Protein AF-A0A418G2M1-F1 (afdb_monomer_lite)

Sequence (84 aa):
AHGGGIRCSKDGCSKHAVSLGYCISHGGGKRCTAEGCQNASRKFGVCWSHGGKRMCLVQGCTKGPKTGGYCWAHGGKVAATPKK

Organism: Aphanomyces astaci (NCBI:txid112090)

InterPro domains:
  IPR056866 WRKY19-like, zinc finger domain [PF24906] (5-28)
  IPR056866 WRKY19-like, zinc finger domain [PF24906] (52-76)

Radius of gyration: 17.23 Å; chains: 1; bounding box: 34×46×41 Å

pLDDT: mean 85.32, std 11.7, range [43.84, 94.69]

Structure (mmCIF, N/CA/C/O backbone):
data_AF-A0A418G2M1-F1
#
_entry.id   AF-A0A418G2M1-F1
#
loop_
_atom_site.group_PDB
_atom_site.id
_atom_site.type_symbol
_atom_site.label_atom_id
_atom_site.label_alt_id
_atom_site.label_comp_id
_atom_site.label_asym_id
_atom_site.label_entity_id
_atom_site.label_seq_id
_atom_site.pdbx_PDB_ins_code
_atom_site.Cartn_x
_atom_site.Cartn_y
_atom_site.Cartn_z
_atom_site.occupancy
_atom_site.B_iso_or_equiv
_atom_site.auth_seq_id
_atom_site.auth_comp_id
_atom_site.auth_asym_id
_atom_site.auth_atom_id
_atom_site.pdbx_PDB_model_num
ATOM 1 N N . ALA A 1 1 ? 13.532 17.250 -9.451 1.00 43.84 1 ALA A N 1
ATOM 2 C CA . ALA A 1 1 ? 13.120 16.368 -10.563 1.00 43.84 1 ALA A CA 1
ATOM 3 C C . ALA A 1 1 ? 12.590 15.056 -9.984 1.00 43.84 1 ALA A C 1
ATOM 5 O O . ALA A 1 1 ? 13.335 14.387 -9.282 1.00 43.84 1 ALA A O 1
ATOM 6 N N . HIS A 1 2 ? 11.319 14.703 -10.204 1.00 48.78 2 HIS A N 1
ATOM 7 C CA . HIS A 1 2 ? 10.775 13.413 -9.755 1.00 48.78 2 HIS A CA 1
ATOM 8 C C . HIS A 1 2 ? 10.900 12.362 -10.874 1.00 48.78 2 HIS A C 1
ATOM 10 O O . HIS A 1 2 ? 10.095 12.332 -11.796 1.00 48.78 2 HIS A O 1
ATOM 16 N N . GLY A 1 3 ? 11.946 11.533 -10.767 1.00 56.44 3 GLY A N 1
ATOM 17 C CA . GLY A 1 3 ? 12.004 10.111 -11.140 1.00 56.44 3 GLY A CA 1
ATOM 18 C C . GLY A 1 3 ? 11.522 9.669 -12.524 1.00 56.44 3 GLY A C 1
ATOM 19 O O . GLY A 1 3 ? 10.419 9.143 -12.655 1.00 56.44 3 GLY A O 1
ATOM 20 N N . GLY A 1 4 ? 12.410 9.722 -13.521 1.00 68.69 4 GLY A N 1
ATOM 21 C CA . GLY A 1 4 ? 12.296 8.898 -14.728 1.00 68.69 4 GLY A CA 1
ATOM 22 C C . GLY A 1 4 ? 12.587 7.433 -14.397 1.00 68.69 4 GLY A C 1
ATOM 23 O O . GLY A 1 4 ? 13.716 6.975 -14.534 1.00 68.69 4 GLY A O 1
ATOM 24 N N . GLY A 1 5 ? 11.589 6.715 -13.883 1.00 81.44 5 GLY A N 1
ATOM 25 C CA . GLY A 1 5 ? 11.713 5.290 -13.583 1.00 81.44 5 GLY A CA 1
ATOM 26 C C . GLY A 1 5 ? 11.943 4.455 -14.847 1.00 81.44 5 GLY A C 1
ATOM 27 O O . GLY A 1 5 ? 11.455 4.790 -15.928 1.00 81.44 5 GLY A O 1
ATOM 28 N N . ILE A 1 6 ? 12.656 3.337 -14.700 1.00 88.75 6 ILE A N 1
ATOM 29 C CA . ILE A 1 6 ? 12.886 2.380 -15.787 1.00 88.75 6 ILE A CA 1
ATOM 30 C C . ILE A 1 6 ? 11.559 1.841 -16.349 1.00 88.75 6 ILE A C 1
ATOM 32 O O . ILE A 1 6 ? 10.579 1.649 -15.620 1.00 88.75 6 ILE A O 1
ATOM 36 N N . ARG A 1 7 ? 11.503 1.607 -17.664 1.00 92.25 7 ARG A N 1
ATOM 37 C CA . ARG A 1 7 ? 10.341 0.999 -18.330 1.00 92.25 7 ARG A CA 1
ATOM 38 C C . ARG A 1 7 ? 10.425 -0.520 -18.285 1.00 92.25 7 ARG A C 1
ATOM 40 O O . ARG A 1 7 ? 11.488 -1.093 -18.082 1.00 92.25 7 ARG A O 1
ATOM 47 N N . CYS A 1 8 ? 9.272 -1.157 -18.435 1.00 94.69 8 CYS A N 1
ATOM 48 C CA . CYS A 1 8 ? 9.163 -2.602 -18.513 1.00 94.69 8 CYS A CA 1
ATOM 49 C C . CYS A 1 8 ? 9.962 -3.134 -19.712 1.00 94.69 8 CYS A C 1
ATOM 51 O O . CYS A 1 8 ? 9.663 -2.774 -20.841 1.00 94.69 8 CYS A O 1
ATOM 53 N N . SER A 1 9 ? 10.882 -4.070 -19.488 1.00 94.19 9 SER A N 1
ATOM 54 C CA . SER A 1 9 ? 11.689 -4.746 -20.516 1.00 94.19 9 SER A CA 1
ATOM 55 C C . SER A 1 9 ? 10.892 -5.681 -21.432 1.00 94.19 9 SER A C 1
ATOM 57 O O . SER A 1 9 ? 11.459 -6.310 -22.317 1.00 94.19 9 SER A O 1
ATOM 59 N N . LYS A 1 10 ? 9.576 -5.806 -21.225 1.00 93.94 10 LYS A N 1
ATOM 60 C CA . LYS A 1 10 ? 8.713 -6.593 -22.109 1.00 93.94 10 LYS A CA 1
ATOM 61 C C . LYS A 1 10 ? 8.498 -5.789 -23.385 1.00 93.94 10 LYS A C 1
ATOM 63 O O . LYS A 1 10 ? 8.057 -4.643 -23.299 1.00 93.94 10 LYS A O 1
ATOM 68 N N . ASP A 1 11 ? 8.748 -6.422 -24.524 1.00 94.19 11 ASP A N 1
ATOM 69 C CA . ASP A 1 11 ? 8.518 -5.833 -25.840 1.00 94.19 11 ASP A CA 1
ATOM 70 C C . ASP A 1 11 ? 7.109 -5.218 -25.956 1.00 94.19 11 ASP A C 1
ATOM 72 O O . ASP A 1 11 ? 6.121 -5.794 -25.487 1.00 94.19 11 ASP A O 1
ATOM 76 N N . GLY A 1 12 ? 7.039 -3.990 -26.475 1.00 93.19 12 GLY A N 1
ATOM 77 C CA . GLY A 1 12 ? 5.797 -3.219 -26.599 1.00 93.19 12 GLY A CA 1
ATOM 78 C C . GLY A 1 12 ? 5.173 -2.714 -25.285 1.00 93.19 12 GLY A C 1
ATOM 79 O O . GLY A 1 12 ? 4.099 -2.111 -25.309 1.00 93.19 12 GLY A O 1
ATOM 80 N N . CYS A 1 13 ? 5.795 -2.917 -24.116 1.00 93.62 13 CYS A N 1
ATOM 81 C CA . CYS A 1 13 ? 5.214 -2.493 -22.841 1.00 93.62 13 CYS A CA 1
ATOM 82 C C . CYS A 1 13 ? 5.683 -1.100 -22.397 1.00 93.62 13 CYS A C 1
ATOM 84 O O . CYS A 1 13 ? 6.772 -0.925 -21.860 1.00 93.62 13 CYS A O 1
ATOM 86 N N . SER A 1 14 ? 4.797 -0.106 -22.472 1.00 91.69 14 SER A N 1
ATOM 87 C CA . SER A 1 14 ? 5.104 1.268 -22.034 1.00 91.69 14 SER A CA 1
ATOM 88 C C . SER A 1 14 ? 4.993 1.496 -20.517 1.00 91.69 14 SER A C 1
ATOM 90 O O . SER A 1 14 ? 5.201 2.619 -20.050 1.00 91.69 14 SER A O 1
ATOM 92 N N . LYS A 1 15 ? 4.636 0.464 -19.736 1.00 91.44 15 LYS A N 1
ATOM 93 C CA . LYS A 1 15 ? 4.442 0.562 -18.278 1.00 91.44 15 LYS A CA 1
ATOM 94 C C . LYS A 1 15 ? 5.785 0.731 -17.561 1.00 91.44 15 LYS A C 1
ATOM 96 O O . LYS A 1 15 ? 6.808 0.224 -18.012 1.00 91.44 15 LYS A O 1
ATOM 101 N N . HIS A 1 16 ? 5.767 1.389 -16.405 1.00 91.81 16 HIS A N 1
ATOM 102 C CA . HIS A 1 16 ? 6.943 1.465 -15.541 1.00 91.81 16 HIS A CA 1
ATOM 103 C C . HIS A 1 16 ? 7.275 0.099 -14.946 1.00 91.81 16 HIS A C 1
ATOM 105 O O . HIS A 1 16 ? 6.382 -0.647 -14.522 1.00 91.81 16 HIS A O 1
ATOM 111 N N . ALA A 1 17 ? 8.564 -0.216 -14.926 1.00 93.06 17 ALA A N 1
ATOM 112 C CA . ALA A 1 17 ? 9.064 -1.367 -14.214 1.00 93.06 17 ALA A CA 1
ATOM 113 C C . ALA A 1 17 ? 9.042 -1.093 -12.708 1.00 93.06 17 ALA A C 1
ATOM 115 O O . ALA A 1 17 ? 9.367 -0.003 -12.242 1.00 93.06 17 ALA A O 1
ATOM 116 N N . VAL A 1 18 ? 8.603 -2.101 -11.962 1.00 90.25 18 VAL A N 1
ATOM 117 C CA . VAL A 1 18 ? 8.498 -2.064 -10.502 1.00 90.25 18 VAL A CA 1
ATOM 118 C C . VAL A 1 18 ? 9.705 -2.765 -9.888 1.00 90.25 18 VAL A C 1
ATOM 120 O O . VAL A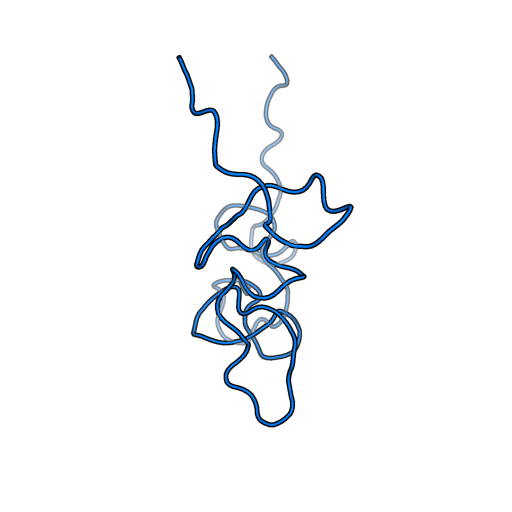 1 18 ? 10.308 -2.263 -8.945 1.00 90.25 18 VAL A O 1
ATOM 123 N N . SER A 1 19 ? 10.076 -3.928 -10.424 1.00 88.12 19 SER A N 1
ATOM 124 C CA . SER A 1 19 ? 11.246 -4.710 -10.013 1.00 88.12 19 SER A CA 1
ATOM 125 C C . SER A 1 19 ? 11.665 -5.638 -11.152 1.00 88.12 19 SER A C 1
ATOM 127 O O . SER A 1 19 ? 10.870 -5.902 -12.055 1.00 88.12 19 SER A O 1
ATOM 129 N N . LEU A 1 20 ? 12.909 -6.129 -11.122 1.00 88.56 20 LEU A N 1
ATOM 130 C CA . LEU A 1 20 ? 13.451 -7.070 -12.119 1.00 88.56 20 LEU A CA 1
ATOM 131 C C . LEU A 1 20 ? 13.365 -6.571 -13.577 1.00 88.56 20 LEU A C 1
ATOM 133 O O . LEU A 1 20 ? 13.335 -7.374 -14.500 1.00 88.56 20 LEU A O 1
ATOM 137 N N . GLY A 1 21 ? 13.259 -5.255 -13.796 1.00 91.38 21 GLY A N 1
ATOM 138 C CA . GLY A 1 21 ? 13.054 -4.686 -15.132 1.00 91.38 21 GLY A CA 1
ATOM 139 C C . GLY A 1 21 ? 11.635 -4.845 -15.689 1.00 91.38 21 GLY A C 1
ATOM 140 O O . GLY A 1 21 ? 11.369 -4.390 -16.791 1.00 91.38 21 GLY A O 1
ATOM 141 N N . TYR A 1 22 ? 10.679 -5.416 -14.951 1.00 93.12 22 TYR A N 1
ATOM 142 C CA . TYR A 1 22 ? 9.316 -5.652 -15.440 1.00 93.12 22 TYR A CA 1
ATOM 143 C C . TYR A 1 22 ? 8.265 -4.833 -14.691 1.00 93.12 22 TYR A C 1
ATOM 145 O O . TYR A 1 22 ? 8.446 -4.426 -13.544 1.00 93.12 22 TYR A O 1
ATOM 153 N N . CYS A 1 23 ? 7.122 -4.578 -15.329 1.00 93.62 23 CYS A N 1
ATOM 154 C CA . CYS A 1 23 ? 5.959 -3.999 -14.657 1.00 93.62 23 CYS A CA 1
ATOM 155 C C . CYS A 1 23 ? 5.210 -5.055 -13.830 1.00 93.62 23 CYS A C 1
ATOM 157 O O . CYS A 1 23 ? 5.466 -6.254 -13.944 1.00 93.62 23 CYS A O 1
ATOM 159 N N . ILE A 1 24 ? 4.226 -4.628 -13.032 1.00 89.19 24 ILE A N 1
ATOM 160 C CA . ILE A 1 24 ? 3.439 -5.532 -12.175 1.00 89.19 24 ILE A CA 1
ATOM 161 C C . ILE A 1 24 ? 2.764 -6.679 -12.945 1.00 89.19 24 ILE A C 1
ATOM 163 O O . ILE A 1 24 ? 2.712 -7.801 -12.450 1.00 89.19 24 ILE A O 1
ATOM 167 N N . SER A 1 25 ? 2.301 -6.420 -14.171 1.00 88.12 25 SER A N 1
ATOM 168 C CA . SER A 1 25 ? 1.661 -7.423 -15.031 1.00 88.12 25 SER A CA 1
ATOM 169 C C . SER A 1 25 ? 2.665 -8.405 -15.639 1.00 88.12 25 SER A C 1
ATOM 171 O O . SER A 1 25 ? 2.325 -9.560 -15.867 1.00 88.12 25 SER A O 1
ATOM 173 N N . HIS A 1 26 ? 3.905 -7.967 -15.869 1.00 90.56 26 HIS A N 1
ATOM 174 C CA . HIS A 1 26 ? 4.960 -8.771 -16.492 1.00 90.56 26 HIS A CA 1
ATOM 175 C C . HIS A 1 26 ? 5.954 -9.361 -15.481 1.00 90.56 26 HIS A C 1
ATOM 177 O O . HIS A 1 26 ? 6.997 -9.861 -15.875 1.00 90.56 26 HIS A O 1
ATOM 183 N N . GLY A 1 27 ? 5.627 -9.349 -14.183 1.00 87.69 27 GLY A N 1
ATOM 184 C CA . GLY A 1 27 ? 6.404 -10.049 -13.155 1.00 87.69 27 GLY A CA 1
ATOM 185 C C . GLY A 1 27 ? 7.310 -9.185 -12.285 1.00 87.69 27 GLY A C 1
ATOM 186 O O . GLY A 1 27 ? 7.997 -9.728 -11.431 1.00 87.69 27 GLY A O 1
ATOM 187 N N . GLY A 1 28 ? 7.262 -7.860 -12.408 1.00 91.56 28 GLY A N 1
ATOM 188 C CA . GLY A 1 28 ? 7.997 -6.974 -11.502 1.00 91.56 28 GLY A CA 1
ATOM 189 C C . GLY A 1 28 ? 7.340 -6.750 -10.144 1.00 91.56 28 GLY A C 1
ATOM 190 O O . GLY A 1 28 ? 7.859 -5.997 -9.333 1.00 91.56 28 GLY A O 1
ATOM 191 N N . GLY A 1 29 ? 6.178 -7.349 -9.885 1.00 88.50 29 GLY A N 1
ATOM 192 C CA . GLY A 1 29 ? 5.532 -7.321 -8.573 1.00 88.50 29 GLY A CA 1
ATOM 193 C C . GLY A 1 29 ? 5.660 -8.661 -7.855 1.00 88.50 29 GLY A C 1
ATOM 194 O O . GLY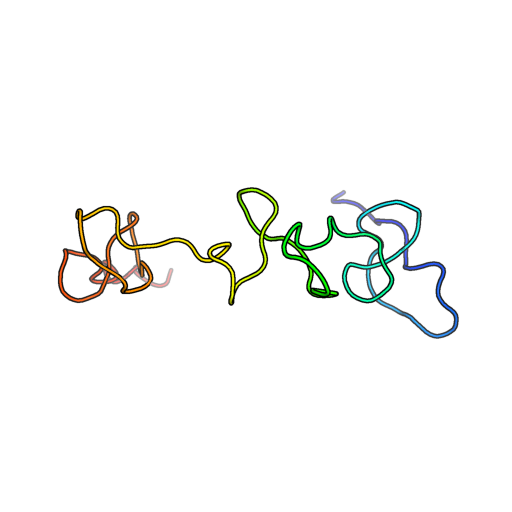 A 1 29 ? 5.697 -9.712 -8.496 1.00 88.50 29 GLY A O 1
ATOM 195 N N . LYS A 1 30 ? 5.644 -8.634 -6.515 1.00 89.88 30 LYS A N 1
ATOM 196 C CA . LYS A 1 30 ? 5.481 -9.849 -5.700 1.00 89.88 30 LYS A CA 1
ATOM 197 C C . LYS A 1 30 ? 4.213 -10.588 -6.132 1.00 89.88 30 LYS A C 1
ATOM 199 O O . LYS A 1 30 ? 3.169 -9.961 -6.319 1.00 89.88 30 LYS A O 1
ATOM 204 N N . ARG A 1 31 ? 4.290 -11.909 -6.278 1.00 91.06 31 ARG A N 1
ATOM 205 C CA . ARG A 1 31 ? 3.131 -12.755 -6.592 1.00 91.06 31 ARG A CA 1
ATOM 206 C C . ARG A 1 31 ? 2.390 -13.151 -5.324 1.00 91.06 31 ARG A C 1
ATOM 208 O O . ARG A 1 31 ? 2.939 -13.075 -4.228 1.00 91.06 31 ARG A O 1
ATOM 215 N N . CYS A 1 32 ? 1.121 -13.492 -5.496 1.00 93.50 32 CYS A N 1
ATOM 216 C CA . CYS A 1 32 ? 0.308 -14.086 -4.454 1.00 93.50 32 CYS A CA 1
ATOM 217 C C . CYS A 1 32 ? 0.938 -15.412 -4.014 1.00 93.50 32 CYS A C 1
ATOM 219 O O . CYS A 1 32 ? 1.291 -16.225 -4.859 1.00 93.50 32 CYS A O 1
ATOM 221 N N . THR A 1 33 ? 1.058 -15.627 -2.710 1.00 93.50 33 THR A N 1
ATOM 222 C CA . THR A 1 33 ? 1.579 -16.867 -2.122 1.00 93.50 33 THR A CA 1
ATOM 223 C C . THR A 1 33 ? 0.564 -18.005 -2.145 1.00 93.50 33 THR A C 1
ATOM 225 O O . THR A 1 33 ? 0.940 -19.147 -1.923 1.00 93.50 33 THR A O 1
ATOM 228 N N . ALA A 1 34 ? -0.713 -17.707 -2.408 1.00 92.75 34 ALA A N 1
ATOM 229 C CA . ALA A 1 34 ? -1.740 -18.728 -2.590 1.00 92.75 34 ALA A CA 1
ATOM 230 C C . ALA A 1 34 ? -1.396 -19.649 -3.771 1.00 92.75 34 ALA A C 1
ATOM 232 O O . ALA A 1 34 ? -1.036 -19.170 -4.852 1.00 92.75 34 ALA A O 1
ATOM 233 N N . GLU A 1 35 ? -1.548 -20.955 -3.564 1.00 93.25 35 GLU A N 1
ATOM 234 C CA . GLU A 1 35 ? -1.217 -21.983 -4.548 1.00 93.25 35 GLU A CA 1
ATOM 235 C C . GLU A 1 35 ? -1.984 -21.776 -5.861 1.00 93.25 35 GLU A C 1
ATOM 237 O O . GLU A 1 35 ? -3.174 -21.457 -5.874 1.00 93.25 35 GLU A O 1
ATOM 242 N N . GLY A 1 36 ? -1.271 -21.870 -6.987 1.00 90.94 36 GLY A N 1
ATOM 243 C CA . GLY A 1 36 ? -1.833 -21.632 -8.322 1.00 90.94 36 GLY A CA 1
ATOM 244 C C . GLY A 1 36 ? -2.218 -20.175 -8.629 1.00 90.94 36 GLY A C 1
ATOM 245 O O . GLY A 1 36 ? -2.683 -19.884 -9.732 1.00 90.94 36 GLY A O 1
ATOM 246 N N . CYS A 1 37 ? -2.020 -19.220 -7.712 1.00 91.88 37 CYS A N 1
ATOM 247 C CA . CYS A 1 37 ? -2.437 -17.839 -7.935 1.00 91.88 37 CYS A CA 1
ATOM 248 C C . CYS A 1 37 ? -1.354 -16.998 -8.625 1.00 91.88 37 CYS A C 1
ATOM 250 O O . CYS A 1 37 ? -0.376 -16.569 -8.019 1.00 91.88 37 CYS A O 1
ATOM 252 N N . GLN A 1 38 ? -1.589 -16.634 -9.885 1.00 87.31 38 GLN A N 1
ATOM 253 C CA . GLN A 1 38 ? -0.674 -15.773 -10.647 1.00 87.31 38 GLN A CA 1
ATOM 254 C C . GLN A 1 38 ? -0.882 -14.268 -10.402 1.00 87.31 38 GLN A C 1
ATOM 256 O O . GLN A 1 38 ? -0.162 -13.439 -10.967 1.00 87.31 38 GLN A O 1
ATOM 261 N N . ASN A 1 39 ? -1.848 -13.890 -9.562 1.00 89.31 39 ASN A N 1
ATOM 262 C CA . ASN A 1 39 ? -2.138 -12.488 -9.283 1.00 89.31 39 ASN A CA 1
ATOM 263 C C . ASN A 1 39 ? -1.008 -11.816 -8.498 1.00 89.31 39 ASN A C 1
ATOM 265 O O . ASN A 1 39 ? -0.290 -12.444 -7.721 1.00 89.31 39 ASN A O 1
ATOM 269 N N . ALA A 1 40 ? -0.889 -10.500 -8.656 1.00 88.44 40 ALA A N 1
ATOM 270 C CA . ALA A 1 40 ? 0.049 -9.718 -7.867 1.00 88.44 40 ALA A CA 1
ATOM 271 C C . ALA A 1 40 ? -0.402 -9.637 -6.397 1.00 88.44 40 ALA A C 1
ATOM 273 O O . ALA A 1 40 ? -1.556 -9.308 -6.092 1.00 88.44 40 ALA A O 1
ATOM 274 N N . SER A 1 41 ? 0.531 -9.907 -5.487 1.00 91.62 41 SER A N 1
ATOM 275 C CA . SER A 1 41 ? 0.374 -9.657 -4.059 1.00 91.62 41 SER A CA 1
ATOM 276 C C . SER A 1 41 ? 0.293 -8.155 -3.812 1.00 91.62 41 SER A C 1
ATOM 278 O O . SER A 1 41 ? 1.115 -7.385 -4.310 1.00 91.62 41 SER A O 1
ATOM 280 N N . ARG A 1 42 ? -0.671 -7.741 -2.986 1.00 86.69 42 ARG A N 1
ATOM 281 C CA . ARG A 1 42 ? -0.775 -6.350 -2.520 1.00 86.69 42 ARG A CA 1
ATOM 282 C C . ARG A 1 42 ? -0.252 -6.184 -1.104 1.00 86.69 42 ARG A C 1
ATOM 284 O O . ARG A 1 42 ? 0.535 -5.282 -0.846 1.00 86.69 42 ARG A O 1
ATOM 291 N N . LYS A 1 43 ? -0.698 -7.041 -0.187 1.00 84.62 43 LYS A N 1
ATOM 292 C CA . LYS A 1 43 ? -0.340 -6.988 1.232 1.00 84.62 43 LYS A CA 1
ATOM 293 C C . LYS A 1 43 ? -0.309 -8.407 1.779 1.00 84.62 43 LYS A C 1
ATOM 295 O O . LYS A 1 43 ? -1.043 -9.256 1.285 1.00 84.62 43 LYS A O 1
ATOM 300 N N . PHE A 1 44 ? 0.544 -8.646 2.772 1.00 86.88 44 PHE A N 1
ATOM 301 C CA . PHE A 1 44 ? 0.666 -9.950 3.435 1.00 86.88 44 PHE A CA 1
ATOM 302 C C . PHE A 1 44 ? 0.998 -11.120 2.488 1.00 86.88 44 PHE A C 1
ATOM 304 O O . PHE A 1 44 ? 0.660 -12.259 2.772 1.00 86.88 44 PHE A O 1
ATOM 311 N N . GLY A 1 45 ? 1.631 -10.845 1.342 1.00 90.06 45 GLY A N 1
ATOM 312 C CA . GLY A 1 45 ? 1.975 -11.878 0.361 1.00 90.06 45 GLY A CA 1
ATOM 313 C C . GLY A 1 45 ? 0.805 -12.363 -0.498 1.00 90.06 45 GLY A C 1
ATOM 314 O O . GLY A 1 45 ? 1.019 -13.190 -1.371 1.00 90.06 45 GLY A O 1
ATOM 315 N N . VAL A 1 46 ? -0.410 -11.835 -0.334 1.00 92.94 46 VAL A N 1
ATOM 316 C CA . VAL A 1 46 ? -1.613 -12.320 -1.031 1.00 92.94 46 VAL A CA 1
ATOM 317 C C . VAL A 1 46 ? -2.255 -11.257 -1.928 1.00 92.94 46 VAL A C 1
ATOM 319 O O . VAL A 1 46 ? -2.077 -10.044 -1.756 1.00 92.94 46 VAL A O 1
ATOM 322 N N . CYS A 1 47 ? -2.988 -11.707 -2.949 1.00 92.88 47 CYS A N 1
ATOM 323 C CA . CYS A 1 47 ? -3.724 -10.841 -3.872 1.00 92.88 47 CYS A CA 1
ATOM 324 C C . CYS A 1 47 ? -5.061 -10.374 -3.277 1.00 92.88 47 CYS A C 1
ATOM 326 O O . CYS A 1 47 ? -5.455 -10.793 -2.194 1.00 92.88 47 CYS A O 1
ATOM 328 N N . TRP A 1 48 ? -5.793 -9.519 -3.996 1.00 87.00 48 TRP A N 1
ATOM 329 C CA . TRP A 1 48 ? -7.087 -8.987 -3.545 1.00 87.00 48 TRP A CA 1
ATOM 330 C C . TRP A 1 48 ? -8.093 -10.072 -3.127 1.00 87.00 48 TRP A C 1
ATOM 332 O O . TRP A 1 48 ? -8.734 -9.937 -2.084 1.00 87.00 48 TRP A O 1
ATOM 342 N N . SER 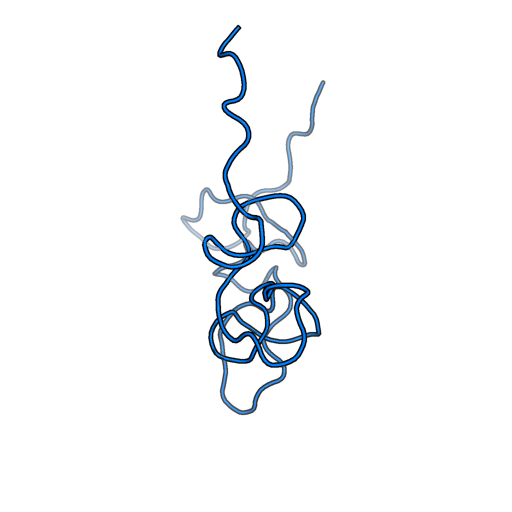A 1 49 ? -8.206 -11.140 -3.920 1.00 88.56 49 SER A N 1
ATOM 343 C CA . SER A 1 49 ? -9.135 -12.250 -3.677 1.00 88.56 49 SER A CA 1
ATOM 344 C C . SER A 1 49 ? -8.718 -13.113 -2.486 1.00 88.56 49 SER A C 1
ATOM 346 O O . SER A 1 49 ? -9.578 -13.595 -1.761 1.00 88.56 49 SER A O 1
ATOM 348 N N . HIS A 1 50 ? -7.412 -13.232 -2.233 1.00 89.44 50 HIS A N 1
ATOM 349 C CA . HIS A 1 50 ? -6.844 -14.060 -1.163 1.00 89.44 50 HIS A CA 1
ATOM 350 C C . HIS A 1 50 ? -6.518 -13.277 0.125 1.00 89.44 50 HIS A C 1
ATOM 352 O O . HIS A 1 50 ? -5.759 -13.756 0.955 1.00 89.44 50 HIS A O 1
ATOM 358 N N . GLY A 1 51 ? -7.070 -12.069 0.310 1.00 86.69 51 GLY A N 1
ATOM 359 C CA . GLY A 1 51 ? -6.934 -11.306 1.566 1.00 86.69 51 GLY A CA 1
ATOM 360 C C . GLY A 1 51 ? -5.939 -10.141 1.536 1.00 86.69 51 GLY A C 1
ATOM 361 O O . GLY A 1 51 ? -5.758 -9.446 2.529 1.00 86.69 51 GLY A O 1
ATOM 362 N N . GLY A 1 52 ? -5.355 -9.834 0.379 1.00 87.44 52 GLY A N 1
ATOM 363 C CA . GLY A 1 52 ? -4.493 -8.663 0.178 1.00 87.44 52 GLY A CA 1
ATOM 364 C C . GLY A 1 52 ? -5.253 -7.333 0.136 1.00 87.44 52 GLY A C 1
ATOM 365 O O . GLY A 1 52 ? -4.645 -6.270 -0.019 1.00 87.44 52 GLY A O 1
ATOM 366 N N . LYS A 1 53 ? -6.588 -7.367 0.238 1.00 86.25 53 LYS A N 1
ATOM 367 C CA . LYS A 1 53 ? -7.418 -6.172 0.408 1.00 86.25 53 LYS A CA 1
ATOM 368 C C . LYS A 1 53 ? -7.336 -5.706 1.860 1.00 86.25 53 LYS A C 1
ATOM 370 O O . LYS A 1 53 ? -7.377 -6.509 2.785 1.00 86.25 53 LYS A O 1
ATOM 375 N N . ARG A 1 54 ? -7.266 -4.392 2.076 1.00 85.19 54 ARG A N 1
ATOM 376 C CA . ARG A 1 54 ? -7.480 -3.859 3.426 1.00 85.19 54 ARG A CA 1
ATOM 377 C C . ARG A 1 54 ? -8.914 -4.178 3.841 1.00 85.19 54 ARG A C 1
ATOM 379 O O . ARG A 1 54 ? -9.828 -4.044 3.027 1.00 85.19 54 ARG A O 1
ATOM 386 N N . MET A 1 55 ? -9.092 -4.575 5.090 1.00 88.25 55 MET A N 1
ATOM 387 C CA . MET A 1 55 ? -10.399 -4.810 5.696 1.00 88.25 55 MET A CA 1
ATOM 388 C C . MET A 1 55 ? -10.699 -3.687 6.682 1.00 88.25 55 MET A C 1
ATOM 390 O O . MET A 1 55 ? -9.808 -2.921 7.059 1.00 88.25 55 MET A O 1
ATOM 394 N N . CYS A 1 56 ? -11.972 -3.535 7.021 1.00 92.12 56 CYS A N 1
ATOM 395 C CA . CYS A 1 56 ? -12.379 -2.677 8.117 1.00 92.12 56 CYS A CA 1
ATOM 396 C C . CYS A 1 56 ? -11.670 -3.132 9.402 1.00 92.1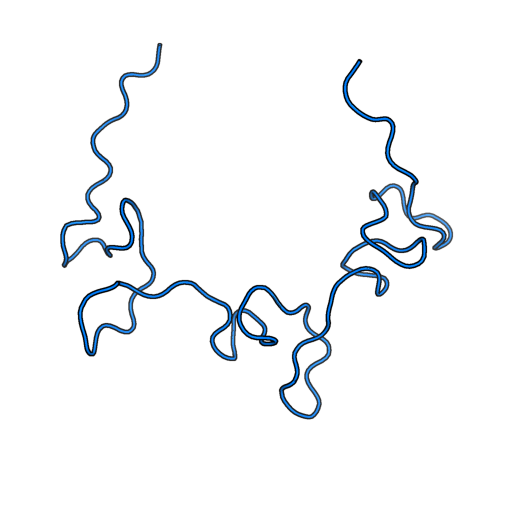2 56 CYS A C 1
ATOM 398 O O . CYS A 1 56 ? -11.599 -4.327 9.662 1.00 92.12 56 CYS A O 1
ATOM 400 N N . LEU A 1 57 ? -11.185 -2.190 10.211 1.00 89.81 57 LEU A N 1
ATOM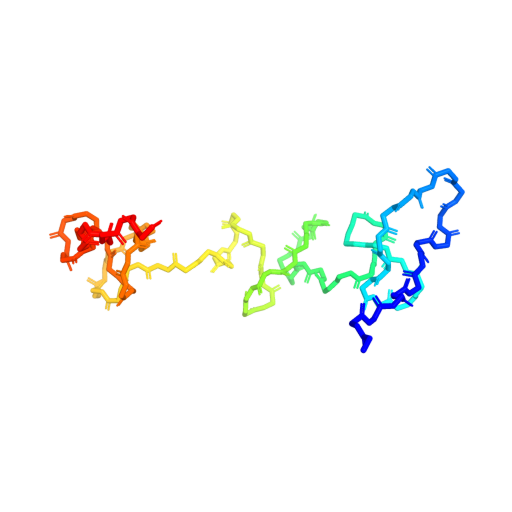 401 C CA . LEU A 1 57 ? -10.484 -2.485 11.469 1.00 89.81 57 LEU A CA 1
ATOM 402 C C . LEU A 1 57 ? -11.396 -3.070 12.563 1.00 89.81 57 LEU A C 1
ATOM 404 O O . LEU A 1 57 ? -10.907 -3.584 13.561 1.00 89.81 57 LEU A O 1
ATOM 408 N N . VAL A 1 58 ? -12.717 -3.007 12.374 1.00 91.38 58 VAL A N 1
ATOM 409 C CA . VAL A 1 58 ? -13.691 -3.625 13.280 1.00 91.38 58 VAL A CA 1
ATOM 410 C C . VAL A 1 58 ? -13.622 -5.141 13.142 1.00 91.38 58 VAL A C 1
ATOM 412 O O . VAL A 1 58 ? -13.775 -5.675 12.040 1.00 91.38 58 VAL A O 1
ATOM 415 N N . GLN A 1 59 ? -13.424 -5.819 14.271 1.00 91.44 59 GLN A N 1
ATOM 416 C CA . GLN A 1 59 ? -13.338 -7.274 14.341 1.00 91.44 59 GLN A CA 1
ATOM 417 C C . GLN A 1 59 ? -14.586 -7.933 13.732 1.00 91.44 59 GLN A C 1
ATOM 419 O O . GLN A 1 59 ? -15.709 -7.476 13.935 1.00 91.44 59 GLN A O 1
ATOM 424 N N . GLY A 1 60 ? -14.382 -8.978 12.925 1.00 88.69 60 GLY A N 1
ATOM 425 C CA . GLY A 1 60 ? -15.461 -9.688 12.224 1.00 88.69 60 GLY A CA 1
ATOM 426 C C . GLY A 1 60 ? -16.032 -8.967 10.994 1.00 88.69 60 GLY A C 1
ATOM 427 O O . GLY A 1 60 ? -16.872 -9.523 10.287 1.00 88.69 60 GLY A O 1
ATOM 428 N N . CYS A 1 61 ? -15.578 -7.752 10.670 1.00 89.62 61 CYS A N 1
ATOM 429 C CA . CYS A 1 61 ? -16.073 -7.037 9.500 1.00 89.62 61 CYS A CA 1
ATOM 430 C C . CYS A 1 61 ? -15.332 -7.446 8.216 1.00 89.62 61 CYS A C 1
ATOM 432 O O . CYS A 1 61 ? -14.146 -7.176 8.039 1.00 89.62 61 CYS A O 1
ATOM 434 N N . THR A 1 62 ? -16.060 -8.008 7.250 1.00 87.38 62 THR A N 1
ATOM 435 C CA . THR A 1 62 ? -15.510 -8.416 5.942 1.00 87.38 62 THR A CA 1
ATOM 436 C C . THR A 1 62 ? -15.519 -7.304 4.886 1.00 87.38 62 THR A C 1
ATOM 438 O O . THR A 1 62 ? -15.024 -7.486 3.767 1.00 87.38 62 THR A O 1
ATOM 441 N N . LYS A 1 63 ? -16.067 -6.130 5.229 1.00 87.69 63 LYS A N 1
ATOM 442 C CA . LYS A 1 63 ? -16.177 -4.976 4.329 1.00 87.69 63 LYS A CA 1
ATOM 443 C C . LYS A 1 63 ? -14.831 -4.260 4.192 1.00 87.69 63 LYS A C 1
ATOM 445 O O . LYS A 1 63 ? -14.065 -4.142 5.145 1.00 87.69 63 LYS A O 1
ATOM 450 N N . GLY A 1 64 ? -14.564 -3.733 2.999 1.00 86.19 64 GLY A N 1
ATOM 451 C CA . GLY A 1 64 ? -13.381 -2.909 2.743 1.00 86.19 64 GLY A CA 1
ATOM 452 C C . GLY A 1 64 ? -13.490 -1.517 3.386 1.00 86.19 64 GLY A C 1
ATOM 453 O O . GLY A 1 64 ? -14.592 -0.954 3.436 1.00 86.19 64 GLY A O 1
ATOM 454 N N . PRO A 1 65 ? -12.375 -0.933 3.858 1.00 89.88 65 PRO A N 1
ATOM 455 C CA . PRO A 1 65 ? -12.375 0.387 4.449 1.00 89.88 65 PRO A CA 1
ATOM 456 C C . PRO A 1 65 ? -12.430 1.471 3.368 1.00 89.88 65 PRO A C 1
ATOM 458 O O . PRO A 1 65 ? -11.795 1.353 2.319 1.00 89.88 65 PRO A O 1
ATOM 461 N N . LYS A 1 66 ? -13.175 2.541 3.639 1.00 87.62 66 LYS A N 1
ATOM 462 C CA . LYS A 1 66 ? -13.286 3.734 2.795 1.00 87.62 66 LYS A CA 1
ATOM 463 C C . LYS A 1 66 ? -12.280 4.794 3.240 1.00 87.62 66 LYS A C 1
ATOM 465 O O . LYS A 1 66 ? -11.375 5.124 2.484 1.00 87.62 66 LYS A O 1
ATOM 470 N N . THR A 1 67 ? -12.387 5.252 4.486 1.00 85.94 67 THR A N 1
ATOM 471 C CA . THR A 1 67 ? -11.452 6.201 5.110 1.00 85.94 67 THR A CA 1
ATOM 472 C C . THR A 1 67 ? -11.072 5.729 6.511 1.00 85.94 67 THR A C 1
ATOM 474 O O . THR A 1 67 ? -11.804 4.946 7.114 1.00 85.94 67 THR A O 1
ATOM 477 N N . GLY A 1 68 ? -9.897 6.132 6.998 1.00 86.75 68 GLY A N 1
ATOM 478 C CA . GLY A 1 68 ? -9.444 5.845 8.366 1.00 86.75 68 GLY A CA 1
ATOM 479 C C . GLY A 1 68 ? -9.323 4.361 8.740 1.00 86.75 68 GLY A C 1
ATOM 480 O O . GLY A 1 68 ? -9.229 4.044 9.915 1.00 86.75 68 GLY A O 1
ATOM 481 N N . GLY A 1 69 ? -9.353 3.436 7.773 1.00 88.94 69 GLY A N 1
ATOM 482 C CA . GLY A 1 69 ? -9.379 1.997 8.066 1.00 88.94 69 GLY A CA 1
ATOM 483 C C . GLY A 1 69 ? -10.770 1.434 8.382 1.00 88.94 69 GLY A C 1
ATOM 484 O O .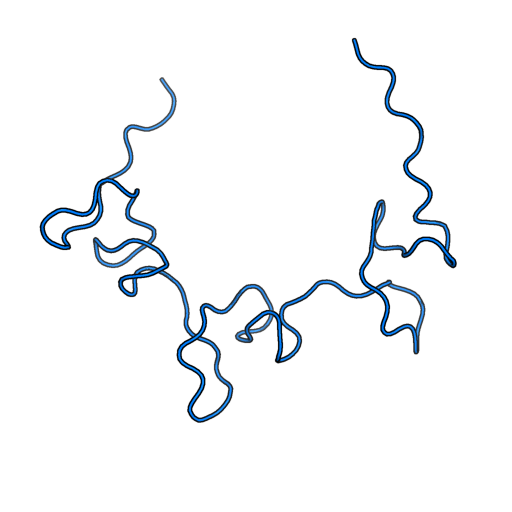 GLY A 1 69 ? -10.879 0.268 8.747 1.00 88.94 69 GLY A O 1
ATOM 485 N N . TYR A 1 70 ? -11.844 2.193 8.152 1.00 91.62 70 TYR A N 1
ATOM 486 C CA . TYR A 1 70 ? -13.213 1.777 8.461 1.00 91.62 70 TYR A CA 1
ATOM 487 C C . TYR A 1 70 ? -14.130 1.724 7.239 1.00 91.62 70 TYR A C 1
ATOM 489 O O . TYR A 1 70 ? -13.956 2.479 6.282 1.00 91.62 70 TYR A O 1
ATOM 497 N N . CYS A 1 71 ? -15.116 0.821 7.240 1.00 91.81 71 CYS A N 1
ATOM 498 C CA . CYS A 1 71 ? -16.135 0.727 6.189 1.00 91.81 71 CYS A CA 1
ATOM 499 C C . CYS A 1 71 ? -17.293 1.713 6.424 1.00 91.81 71 CYS A C 1
ATOM 501 O O . CYS A 1 71 ? -17.373 2.341 7.475 1.00 91.81 71 CYS A O 1
ATOM 503 N N . TRP A 1 72 ? -18.228 1.820 5.473 1.00 88.88 72 TRP A N 1
ATOM 504 C CA . TRP A 1 72 ? -19.375 2.741 5.559 1.00 88.88 72 TRP A CA 1
ATOM 505 C C . TRP A 1 72 ? -20.226 2.573 6.829 1.00 88.88 72 TRP A C 1
ATOM 507 O O . TRP A 1 72 ? -20.749 3.556 7.343 1.00 88.88 72 TRP A O 1
ATOM 517 N N . ALA A 1 73 ? -20.322 1.343 7.343 1.00 89.75 73 ALA A N 1
ATOM 518 C CA . ALA A 1 73 ? -21.070 1.021 8.555 1.00 89.75 73 ALA A CA 1
ATOM 519 C C . ALA A 1 73 ? -20.287 1.307 9.848 1.00 89.75 73 ALA A C 1
ATOM 521 O O . ALA A 1 73 ? -20.884 1.422 10.908 1.00 89.75 73 ALA A O 1
ATOM 522 N N . HIS A 1 74 ? -18.960 1.434 9.775 1.00 89.38 74 HIS A N 1
ATOM 523 C CA . HIS A 1 74 ? -18.081 1.491 10.946 1.00 89.38 74 HIS A CA 1
ATOM 524 C C . HIS A 1 74 ? -17.273 2.792 11.030 1.00 89.38 74 HIS A C 1
ATOM 526 O O . HIS A 1 74 ? -16.143 2.783 11.492 1.00 89.38 74 HIS A O 1
ATOM 532 N N . GLY A 1 75 ? -17.819 3.916 10.554 1.00 85.00 75 GLY A N 1
ATOM 533 C CA . GLY A 1 75 ? -17.144 5.222 10.640 1.00 85.00 75 GLY A CA 1
ATOM 534 C C . GLY A 1 75 ? -16.290 5.588 9.423 1.00 85.00 75 GLY A C 1
ATOM 535 O O . GLY A 1 75 ? -15.706 6.663 9.373 1.00 85.00 75 GLY A O 1
ATOM 536 N N . GLY A 1 76 ? -16.289 4.763 8.374 1.00 83.75 76 GLY A N 1
ATOM 537 C CA . GLY A 1 76 ? -15.693 5.061 7.070 1.00 83.75 76 GLY A CA 1
ATOM 538 C C . GLY A 1 76 ? -16.498 6.056 6.235 1.00 83.75 76 GLY A C 1
ATOM 539 O O . GLY A 1 76 ? -16.558 5.914 5.012 1.00 83.75 76 GLY A O 1
ATOM 540 N N . LYS A 1 77 ? -17.162 7.028 6.864 1.00 76.50 77 LYS A N 1
ATOM 541 C CA . LYS A 1 77 ? -17.769 8.142 6.139 1.00 76.50 77 LYS A CA 1
ATOM 542 C C . LYS A 1 77 ? -16.618 9.026 5.697 1.00 76.50 77 LYS A C 1
ATOM 544 O O . LYS A 1 77 ? -15.846 9.476 6.535 1.00 76.50 77 LYS A O 1
ATOM 549 N N . VAL A 1 78 ? -16.454 9.205 4.387 1.00 65.44 78 VAL A N 1
ATOM 550 C CA . VAL A 1 78 ? -15.500 10.186 3.868 1.00 65.44 78 VAL A CA 1
ATOM 551 C C . VAL A 1 78 ? -15.858 11.515 4.524 1.00 65.44 78 VAL A C 1
ATOM 553 O O . VAL A 1 78 ? -16.921 12.063 4.252 1.00 65.44 78 VAL A O 1
ATOM 556 N N . ALA A 1 79 ? -15.028 11.989 5.456 1.00 60.59 79 ALA A N 1
ATOM 557 C CA . ALA A 1 79 ? -15.085 13.384 5.849 1.00 60.59 79 ALA A CA 1
ATOM 558 C C . ALA A 1 79 ? -14.963 14.141 4.530 1.00 60.59 79 ALA A C 1
ATOM 560 O O . ALA A 1 79 ? -13.993 13.915 3.798 1.00 60.59 79 ALA A O 1
ATOM 561 N N . ALA A 1 80 ? -16.013 14.877 4.161 1.00 56.47 80 ALA A N 1
ATOM 562 C CA . ALA A 1 80 ? -16.049 15.649 2.936 1.00 56.47 80 ALA A CA 1
ATOM 563 C C . ALA A 1 80 ? -14.778 16.497 2.928 1.00 56.47 80 ALA A C 1
ATOM 565 O O . ALA A 1 80 ? -14.623 17.409 3.733 1.00 56.47 80 ALA A O 1
ATOM 566 N N . THR A 1 81 ? -13.805 16.106 2.110 1.00 52.97 81 THR A N 1
ATOM 567 C CA . THR A 1 81 ? -12.592 16.891 1.951 1.00 52.97 81 THR A CA 1
ATOM 568 C C . THR A 1 81 ? -13.055 18.152 1.240 1.00 52.97 81 THR A C 1
ATOM 570 O O . THR A 1 81 ? -13.651 18.022 0.166 1.00 52.97 81 THR A O 1
ATOM 573 N N . PRO A 1 82 ? -12.864 19.358 1.803 1.00 58.09 82 PRO A N 1
ATOM 574 C CA . PRO A 1 82 ? -13.097 20.556 1.022 1.00 58.09 82 PRO A CA 1
ATOM 575 C C . PRO A 1 82 ? -12.159 20.471 -0.185 1.00 58.09 82 PRO A C 1
ATOM 577 O O . PRO A 1 82 ? -10.936 20.381 -0.035 1.00 58.09 82 PRO A O 1
ATOM 580 N N . LYS A 1 83 ? -12.743 20.391 -1.386 1.00 61.34 83 LYS A N 1
ATOM 581 C CA . LYS A 1 83 ? -12.019 20.646 -2.630 1.00 61.34 83 LYS A CA 1
ATOM 582 C C . LYS A 1 83 ? -11.518 22.083 -2.514 1.00 61.34 83 LYS A C 1
ATOM 584 O O . LYS A 1 83 ? -12.326 23.004 -2.507 1.00 61.34 83 LYS A O 1
ATOM 589 N N . LYS A 1 84 ? -10.214 22.224 -2.304 1.00 53.19 84 LYS A N 1
ATOM 590 C CA . LYS A 1 84 ? -9.493 23.467 -2.570 1.00 53.19 84 LYS A CA 1
ATOM 591 C C . LYS A 1 84 ? -9.467 23.711 -4.072 1.00 53.19 84 LYS A C 1
ATOM 593 O O . LYS A 1 84 ? -9.395 22.696 -4.806 1.00 53.19 84 LYS A O 1
#

Secondary structure (DSSP, 8-state):
----PPBP-STT--SBP-BTTB-GGGT-SPBP-STT--SBP-BTTB-IIIIIS---SSTT--SPPSBTTB-TTTT---------

Foldseek 3Di:
DPDPAQFAPPPPGRHGQQQPSHNQVGPSAQFAPPPPGRHGQQPPSHDPVGPSAQFQPDPPGRHGAQPPSHNPVGPSPPPPDPDD